Protein AF-A0A1H3CXU6-F1 (afdb_monomer_lite)

Foldseek 3Di:
DVVVVVVVVVVVVVVVVVVVPPPPVPPPPPCPVVDDPVVVLVVLLVVLLVVLLVVLLVQLQVQQVVDFDQDQDDPPPPDGDRDRHGRNVSSVVSSVVSSVVSNVVSVVVSVVVVVVVVVVVVVVVVVVVVVVVD

pLDDT: mean 71.19, std 15.77, range [46.69, 92.0]

Structure (mmCIF, N/CA/C/O backbone):
data_AF-A0A1H3CXU6-F1
#
_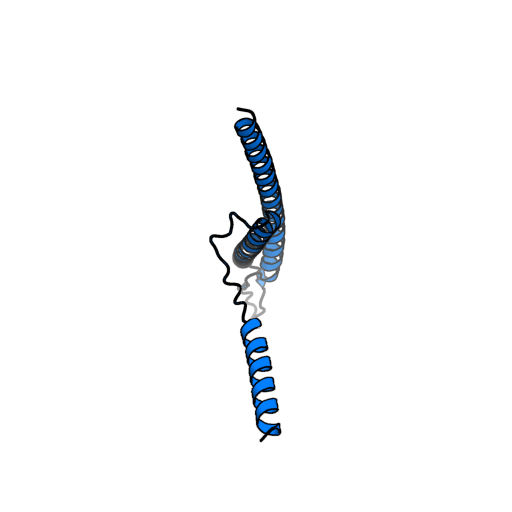entry.id   AF-A0A1H3CXU6-F1
#
loop_
_atom_site.group_PDB
_atom_site.id
_atom_site.type_symbol
_atom_site.label_atom_id
_atom_site.label_alt_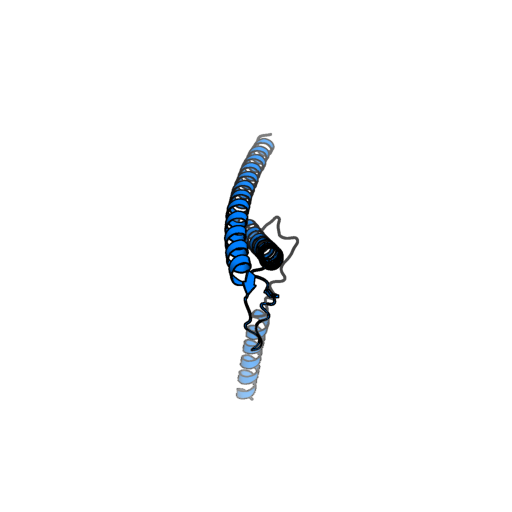id
_atom_site.label_comp_id
_atom_site.label_asym_id
_atom_site.label_entity_id
_atom_site.label_seq_id
_atom_site.pdbx_PDB_ins_code
_atom_site.Cartn_x
_atom_site.Cartn_y
_atom_site.Cartn_z
_atom_site.occupancy
_atom_site.B_iso_or_equiv
_atom_site.auth_seq_id
_atom_site.auth_comp_id
_atom_site.auth_asym_id
_atom_site.auth_atom_id
_atom_site.pdbx_PDB_model_num
ATOM 1 N N . MET A 1 1 ? 8.479 -55.984 35.415 1.00 54.66 1 MET A N 1
ATOM 2 C CA . MET A 1 1 ? 7.179 -55.303 35.193 1.00 54.66 1 MET A CA 1
ATOM 3 C C . MET A 1 1 ? 7.179 -53.791 35.468 1.00 54.66 1 MET A C 1
ATOM 5 O O . MET A 1 1 ? 6.643 -53.070 34.642 1.00 54.66 1 MET A O 1
ATOM 9 N N . ARG A 1 2 ? 7.809 -53.258 36.534 1.00 49.94 2 ARG A N 1
ATOM 10 C CA . ARG A 1 2 ? 7.803 -51.800 36.839 1.00 49.94 2 ARG A CA 1
ATOM 11 C C . ARG A 1 2 ? 8.429 -50.863 35.782 1.00 49.94 2 ARG A C 1
ATOM 13 O O . ARG A 1 2 ? 8.016 -49.716 35.692 1.00 49.94 2 ARG A O 1
ATOM 20 N N . ARG A 1 3 ? 9.393 -51.324 34.969 1.00 47.22 3 ARG A N 1
ATOM 21 C CA . ARG A 1 3 ? 10.062 -50.481 33.949 1.00 47.22 3 ARG A CA 1
ATOM 22 C C . ARG A 1 3 ? 9.212 -50.208 32.698 1.00 47.22 3 ARG A C 1
ATOM 24 O O . ARG A 1 3 ? 9.386 -49.170 32.075 1.00 47.22 3 ARG A O 1
ATOM 31 N N . LEU A 1 4 ? 8.268 -51.093 32.365 1.00 51.09 4 LEU A N 1
ATOM 32 C CA . LEU A 1 4 ? 7.368 -50.909 31.217 1.00 51.09 4 LEU A CA 1
ATOM 33 C C . LEU A 1 4 ? 6.290 -49.852 31.502 1.00 51.09 4 LEU A C 1
ATOM 35 O O . LEU A 1 4 ? 5.958 -49.061 30.628 1.00 51.09 4 LEU A O 1
ATOM 39 N N . ILE A 1 5 ? 5.816 -49.776 32.749 1.00 57.28 5 ILE A N 1
ATOM 40 C CA . ILE A 1 5 ? 4.776 -48.824 33.171 1.00 57.28 5 ILE A CA 1
ATOM 41 C C . ILE A 1 5 ? 5.291 -47.375 33.097 1.00 57.28 5 ILE A C 1
ATOM 43 O O . ILE A 1 5 ? 4.584 -46.496 32.617 1.00 57.28 5 ILE A O 1
ATOM 47 N N . LEU A 1 6 ? 6.550 -47.133 33.483 1.00 56.22 6 LEU A N 1
ATOM 48 C CA . LEU A 1 6 ? 7.191 -45.811 33.393 1.00 56.22 6 LEU A CA 1
ATOM 49 C C . LEU A 1 6 ? 7.395 -45.338 31.945 1.00 56.22 6 LEU A C 1
ATOM 51 O O . LEU A 1 6 ? 7.233 -44.154 31.659 1.00 56.22 6 LEU A O 1
ATOM 55 N N . SER A 1 7 ? 7.709 -46.256 31.026 1.00 56.62 7 SER A N 1
ATOM 56 C CA . SER A 1 7 ? 7.898 -45.928 29.607 1.00 56.62 7 SER A CA 1
ATOM 57 C C . SER A 1 7 ? 6.577 -45.551 28.925 1.00 56.62 7 SER A C 1
ATOM 59 O O . SER A 1 7 ? 6.528 -44.554 28.206 1.00 56.62 7 SER A O 1
ATOM 61 N N . VAL A 1 8 ? 5.488 -46.269 29.225 1.00 60.38 8 VAL A N 1
ATOM 62 C CA . VAL A 1 8 ? 4.143 -45.957 28.708 1.00 60.38 8 VAL A CA 1
ATOM 63 C C . VAL A 1 8 ? 3.618 -44.630 29.266 1.00 60.38 8 VAL A C 1
ATOM 65 O O . VAL A 1 8 ? 3.023 -43.843 28.531 1.00 60.38 8 VAL A O 1
ATOM 68 N N . HIS A 1 9 ? 3.884 -44.333 30.541 1.00 60.22 9 HIS A N 1
ATOM 69 C CA . HIS A 1 9 ? 3.440 -43.082 31.158 1.00 60.22 9 HIS A CA 1
ATOM 70 C C . HIS A 1 9 ? 4.128 -41.853 30.544 1.00 60.22 9 HIS A C 1
ATOM 72 O O . HIS A 1 9 ? 3.479 -40.836 30.308 1.00 60.22 9 HIS A O 1
ATOM 78 N N . ASN A 1 10 ? 5.421 -41.960 30.221 1.00 59.56 10 ASN A N 1
ATOM 79 C CA . ASN A 1 10 ? 6.176 -40.880 29.583 1.00 59.56 10 ASN A CA 1
ATOM 80 C C . ASN A 1 10 ? 5.735 -40.658 28.123 1.00 59.56 10 ASN A C 1
ATOM 82 O O . ASN A 1 10 ? 5.618 -39.522 27.670 1.00 59.56 10 ASN A O 1
ATOM 86 N N . LEU A 1 11 ? 5.381 -41.738 27.413 1.00 62.97 11 LEU A N 1
ATOM 87 C CA . LEU A 1 11 ? 4.818 -41.656 26.063 1.00 62.97 11 LEU A CA 1
ATOM 88 C C . LEU A 1 11 ? 3.448 -40.957 26.052 1.00 62.97 11 LEU A C 1
ATOM 90 O O . LEU A 1 11 ? 3.178 -40.151 25.166 1.00 62.97 11 LEU A O 1
ATOM 94 N N . ASN A 1 12 ? 2.600 -41.218 27.054 1.00 63.44 12 ASN A N 1
ATOM 95 C CA . ASN A 1 12 ? 1.295 -40.562 27.186 1.00 63.44 12 ASN A CA 1
ATOM 96 C C . ASN A 1 12 ? 1.416 -39.070 27.524 1.00 63.44 12 ASN A C 1
ATOM 98 O O . ASN A 1 12 ? 0.660 -38.264 26.984 1.00 63.44 12 ASN A O 1
ATOM 102 N N . ILE A 1 13 ? 2.387 -38.693 28.360 1.00 64.94 13 ILE A N 1
ATOM 103 C CA . ILE A 1 13 ? 2.662 -37.285 28.682 1.00 64.94 13 ILE A CA 1
ATOM 104 C C . ILE A 1 13 ? 3.169 -36.546 27.438 1.00 64.94 13 ILE A C 1
ATOM 106 O O . ILE A 1 13 ? 2.685 -35.457 27.135 1.00 64.94 13 ILE A O 1
ATOM 110 N N . LEU A 1 14 ? 4.067 -37.162 26.661 1.00 62.31 14 LEU A N 1
ATOM 111 C CA . LEU A 1 14 ? 4.541 -36.591 25.397 1.00 62.31 14 LEU A CA 1
ATOM 112 C C . LEU A 1 14 ? 3.396 -36.446 24.379 1.00 62.31 14 LEU A C 1
ATOM 114 O O . LEU A 1 14 ? 3.301 -35.436 23.684 1.00 62.31 14 LEU A O 1
ATOM 118 N N . ARG A 1 15 ? 2.482 -37.425 24.330 1.00 61.12 15 ARG A N 1
ATOM 119 C CA . ARG A 1 15 ? 1.298 -37.400 23.459 1.00 61.12 15 ARG A CA 1
ATOM 120 C C . ARG A 1 15 ? 0.298 -36.311 23.869 1.00 61.12 15 ARG A C 1
ATOM 122 O O . ARG A 1 15 ? -0.257 -35.659 22.990 1.00 61.12 15 ARG A O 1
ATOM 129 N N . MET A 1 16 ? 0.122 -36.060 25.170 1.00 59.19 16 MET A N 1
ATOM 130 C CA . MET A 1 16 ? -0.648 -34.914 25.680 1.00 59.19 16 MET A CA 1
ATOM 131 C C . MET A 1 16 ? 0.013 -33.574 25.332 1.00 59.19 16 MET A C 1
ATOM 133 O O . MET A 1 16 ? -0.679 -32.644 24.923 1.00 59.19 16 MET A O 1
ATOM 137 N N . TYR A 1 17 ? 1.342 -33.481 25.423 1.00 58.72 17 TYR A N 1
ATOM 138 C CA . TYR A 1 17 ? 2.069 -32.254 25.081 1.00 58.72 17 TYR A CA 1
ATOM 139 C C . TYR A 1 17 ? 1.987 -31.920 23.582 1.00 58.72 17 TYR A C 1
ATOM 141 O O . TYR A 1 17 ? 1.854 -30.755 23.211 1.00 58.72 17 TYR A O 1
ATOM 149 N N . ILE A 1 18 ? 2.017 -32.938 22.714 1.00 59.94 18 ILE A N 1
ATOM 150 C CA . ILE A 1 18 ? 1.894 -32.763 21.259 1.00 59.94 18 ILE A CA 1
ATOM 151 C C . ILE A 1 18 ? 0.449 -32.420 20.854 1.00 59.94 18 ILE A C 1
ATOM 153 O O . ILE A 1 18 ? 0.259 -31.606 19.954 1.00 59.94 18 ILE A O 1
ATOM 157 N N . LEU A 1 19 ? -0.566 -32.967 21.536 1.00 55.47 19 LEU A N 1
ATOM 158 C CA . LEU A 1 19 ? -1.977 -32.647 21.264 1.00 55.47 19 LEU A CA 1
ATOM 159 C C . LEU A 1 19 ? -2.400 -31.254 21.755 1.00 55.47 19 LEU A C 1
ATOM 161 O O . LEU A 1 19 ? -3.294 -30.664 21.160 1.00 55.47 19 LEU A O 1
ATOM 165 N N . SER A 1 20 ? -1.747 -30.714 22.787 1.00 51.81 20 SER A N 1
ATOM 166 C CA . SER A 1 20 ? -1.996 -29.346 23.268 1.00 51.81 20 SER A CA 1
ATOM 167 C C . SER A 1 20 ? -1.459 -28.275 22.302 1.00 51.81 20 SER A C 1
ATOM 169 O O . SER A 1 20 ? -2.040 -27.209 22.155 1.00 51.81 20 SER A O 1
ATOM 171 N N . LYS A 1 21 ? -0.389 -28.567 21.550 1.00 47.28 21 LYS A N 1
ATOM 172 C CA . LYS A 1 21 ? 0.249 -27.607 20.627 1.00 47.28 21 LYS A CA 1
ATOM 173 C C . LYS A 1 21 ? -0.377 -27.571 19.223 1.00 47.28 21 LYS A C 1
ATOM 175 O O . LYS A 1 21 ? 0.263 -27.117 18.277 1.00 47.28 21 LYS A O 1
ATOM 180 N N . ASN A 1 22 ? -1.604 -28.064 19.071 1.00 46.91 22 ASN A N 1
ATOM 181 C CA . ASN A 1 22 ? -2.374 -27.962 17.832 1.00 46.91 22 ASN A CA 1
ATOM 182 C C . ASN A 1 22 ? -3.556 -27.002 18.005 1.00 46.91 22 ASN A C 1
ATOM 184 O O . ASN A 1 22 ? -4.670 -27.288 17.567 1.00 46.91 22 ASN A O 1
ATOM 188 N N . ASP A 1 23 ? -3.298 -25.848 18.623 1.00 48.16 23 ASP A N 1
ATOM 189 C CA . ASP A 1 23 ? -4.129 -24.660 18.461 1.00 48.16 23 ASP A CA 1
ATOM 190 C C . ASP A 1 23 ? -4.011 -24.197 17.007 1.00 48.16 23 ASP A C 1
ATOM 192 O O . ASP A 1 23 ? -3.305 -23.246 16.658 1.00 48.16 23 ASP A O 1
ATOM 196 N N . ASN A 1 24 ? -4.728 -24.899 16.128 1.00 51.66 24 ASN A N 1
ATOM 197 C CA . ASN A 1 24 ? -5.247 -24.295 14.922 1.00 51.66 24 ASN A CA 1
ATOM 198 C C . ASN A 1 24 ? -6.116 -23.141 15.397 1.00 51.66 24 ASN A C 1
ATOM 200 O O . ASN A 1 24 ? -7.292 -23.311 15.715 1.00 51.66 24 ASN A O 1
ATOM 204 N N . LYS A 1 25 ? -5.491 -21.967 15.470 1.00 49.06 25 LYS A N 1
ATOM 205 C CA . LYS A 1 25 ? -6.129 -20.664 15.546 1.00 49.06 25 LYS A CA 1
ATOM 206 C C . LYS A 1 25 ? -6.959 -20.522 14.272 1.00 49.06 25 LYS A C 1
ATOM 208 O O . LYS A 1 25 ? -6.552 -19.862 13.321 1.00 49.06 25 LYS A O 1
ATOM 213 N N . MET A 1 26 ? -8.084 -21.236 14.219 1.00 49.84 26 MET A N 1
ATOM 214 C CA . MET A 1 26 ? -9.094 -21.056 13.199 1.00 49.84 26 MET A CA 1
ATOM 215 C C . MET A 1 26 ? -9.520 -19.607 13.331 1.00 49.84 26 MET A C 1
ATOM 217 O O . MET A 1 26 ? -10.062 -19.183 14.351 1.00 49.84 26 MET A O 1
ATOM 221 N N . ILE A 1 27 ? -9.136 -18.832 12.323 1.00 56.41 27 ILE A N 1
ATOM 222 C CA . ILE A 1 27 ? -9.476 -17.430 12.180 1.00 56.41 27 ILE A CA 1
ATOM 223 C C . ILE A 1 27 ? -11.001 -17.401 12.126 1.00 56.41 27 ILE A C 1
ATOM 225 O O . ILE A 1 27 ? -11.598 -17.706 11.098 1.00 56.41 27 ILE A O 1
ATOM 229 N N . ASN A 1 28 ? -11.644 -17.120 13.256 1.00 49.69 28 ASN A N 1
ATOM 230 C CA . ASN A 1 28 ? -13.083 -16.929 13.302 1.00 49.69 28 ASN A CA 1
ATOM 231 C C . ASN A 1 28 ? -13.382 -15.590 12.623 1.00 49.69 28 ASN A C 1
ATOM 233 O O . ASN A 1 28 ? -13.382 -14.542 13.263 1.00 49.69 28 ASN A O 1
ATOM 237 N N . TRP A 1 29 ? -13.642 -15.637 11.314 1.00 48.03 29 TRP A N 1
ATOM 238 C CA . TRP A 1 29 ? -14.029 -14.500 10.464 1.00 48.03 29 TRP A CA 1
ATOM 239 C C . TRP A 1 29 ? -15.309 -13.782 10.927 1.00 48.03 29 TRP A C 1
ATOM 241 O O . TRP A 1 29 ? -15.640 -12.730 10.401 1.00 48.03 29 TRP A O 1
ATOM 251 N N . PHE A 1 30 ? -16.026 -14.325 11.913 1.00 52.69 30 PHE A N 1
ATOM 252 C CA . PHE A 1 30 ? -17.214 -13.711 12.512 1.00 52.69 30 PHE A CA 1
ATOM 253 C C . PHE A 1 30 ? -16.987 -13.167 13.931 1.00 52.69 30 PHE A C 1
ATOM 255 O O . PHE A 1 30 ? -17.869 -12.508 14.472 1.00 52.69 30 PHE A O 1
ATOM 262 N N . ALA A 1 31 ? -15.793 -13.343 14.511 1.00 50.97 31 ALA A N 1
ATOM 263 C CA . ALA A 1 31 ? -15.421 -12.758 15.805 1.00 50.97 31 ALA A CA 1
ATOM 264 C C . ALA A 1 31 ? -14.905 -11.304 15.689 1.00 50.97 31 ALA A C 1
ATOM 266 O O . ALA A 1 31 ? -14.302 -10.776 16.622 1.00 50.97 31 ALA A O 1
ATOM 267 N N . LEU A 1 32 ? -15.148 -10.633 14.554 1.00 51.16 32 LEU A N 1
ATOM 268 C CA . LEU A 1 32 ? -14.781 -9.226 14.333 1.00 51.16 32 LEU A CA 1
ATOM 269 C C . LEU A 1 32 ? -15.453 -8.268 15.334 1.00 51.16 32 LEU A C 1
ATOM 271 O O . LEU A 1 32 ? -14.936 -7.180 15.568 1.00 51.16 32 LEU A O 1
ATOM 275 N N . GLY A 1 33 ? -16.579 -8.668 15.933 1.00 50.88 33 GLY A N 1
ATOM 276 C CA . GLY A 1 33 ? -17.270 -7.880 16.958 1.00 50.88 33 GLY A CA 1
ATOM 277 C C . GLY A 1 33 ? -16.590 -7.881 18.334 1.00 50.88 33 GLY A C 1
ATOM 278 O O . GLY A 1 33 ? -16.841 -6.977 19.123 1.00 50.88 33 GLY A O 1
ATOM 279 N N . GLU A 1 34 ? -15.724 -8.859 18.619 1.00 54.12 34 GLU A N 1
ATOM 280 C CA . GLU A 1 34 ? -15.061 -9.032 19.925 1.00 54.12 34 GLU A CA 1
ATOM 281 C C . GLU A 1 34 ? -13.562 -8.691 19.891 1.00 54.12 34 GLU A C 1
ATOM 283 O O . GLU A 1 34 ? -12.914 -8.586 20.932 1.00 54.12 34 GLU A O 1
ATOM 288 N N . SER A 1 35 ? -12.990 -8.514 18.695 1.00 54.72 35 SER A N 1
ATOM 289 C CA . SER A 1 35 ? -11.572 -8.196 18.534 1.00 54.72 35 SER A CA 1
ATOM 290 C C . SER A 1 35 ? -11.272 -6.725 18.827 1.00 54.72 35 SER A C 1
ATOM 292 O O . SER A 1 35 ? -12.004 -5.835 18.397 1.00 54.72 35 SER A O 1
ATOM 294 N N . ASP A 1 36 ? -10.153 -6.475 19.512 1.00 65.12 36 ASP A N 1
ATOM 295 C CA . ASP A 1 36 ? -9.632 -5.135 19.795 1.00 65.12 36 ASP A CA 1
ATOM 296 C C . ASP A 1 36 ? -9.576 -4.282 18.513 1.00 65.12 36 ASP A C 1
ATOM 298 O O . ASP A 1 36 ? -9.084 -4.734 17.472 1.00 65.12 36 ASP A O 1
ATOM 302 N N . SER A 1 37 ? -10.073 -3.042 18.580 1.00 64.88 37 SER A N 1
ATOM 303 C CA . SER A 1 37 ? -10.156 -2.124 17.435 1.00 64.88 37 SER A CA 1
ATOM 304 C C . SER A 1 37 ? -8.800 -1.920 16.751 1.00 64.88 37 SER A C 1
ATOM 306 O O . SER A 1 37 ? -8.746 -1.735 15.532 1.00 64.88 37 SER A O 1
ATOM 308 N N . LYS A 1 38 ? -7.687 -2.052 17.487 1.00 66.44 38 LYS A N 1
ATOM 309 C CA . LYS A 1 38 ? -6.338 -2.007 16.909 1.00 66.44 38 LYS A CA 1
ATOM 310 C C . LYS A 1 38 ? -6.030 -3.202 16.013 1.00 66.44 38 LYS A C 1
ATOM 312 O O . LYS A 1 38 ? -5.370 -3.029 14.988 1.00 66.44 38 LYS A O 1
ATOM 317 N N . GLN A 1 39 ? -6.490 -4.406 16.360 1.00 74.88 39 GLN A N 1
ATOM 318 C CA . GLN A 1 39 ? -6.278 -5.581 15.509 1.00 74.88 39 GLN A CA 1
ATOM 319 C C . GLN A 1 39 ? -7.064 -5.444 14.210 1.00 74.88 39 GLN A C 1
ATOM 321 O O . GLN A 1 39 ? -6.489 -5.640 13.142 1.00 74.88 39 GLN A O 1
ATOM 326 N N . LEU A 1 40 ? -8.330 -5.028 14.282 1.00 76.94 40 LEU A N 1
ATOM 327 C CA . LEU A 1 40 ? -9.176 -4.842 13.102 1.00 76.94 40 LEU A CA 1
ATOM 328 C C . LEU A 1 40 ? -8.544 -3.867 12.097 1.00 76.94 40 LEU A C 1
ATOM 330 O O . LEU A 1 40 ? -8.412 -4.169 10.911 1.00 76.94 40 LEU A O 1
ATOM 334 N N . VAL A 1 41 ? -8.076 -2.721 12.592 1.00 79.25 41 VAL A N 1
ATOM 335 C CA . VAL A 1 41 ? -7.433 -1.697 11.762 1.00 79.25 41 VAL A CA 1
ATOM 336 C C . VAL A 1 41 ? -6.098 -2.184 11.203 1.00 79.25 41 VAL A C 1
ATOM 338 O O . VAL A 1 41 ? -5.765 -1.853 10.069 1.00 79.25 41 VAL A O 1
ATOM 341 N N . THR A 1 42 ? -5.372 -3.039 11.929 1.00 79.81 42 THR A N 1
ATOM 342 C CA . THR A 1 42 ? -4.147 -3.674 11.417 1.00 79.81 42 THR A CA 1
ATOM 343 C C . THR A 1 42 ? -4.443 -4.566 10.208 1.00 79.81 42 THR A C 1
ATOM 345 O O . THR A 1 42 ? -3.743 -4.483 9.200 1.00 79.81 42 THR A O 1
ATOM 348 N N . TRP A 1 43 ? -5.503 -5.379 10.254 1.00 82.69 43 TRP A N 1
ATOM 349 C CA . TRP A 1 43 ? -5.910 -6.207 9.111 1.00 82.69 43 TRP A CA 1
ATOM 350 C C . TRP A 1 43 ? -6.335 -5.364 7.908 1.00 82.69 43 TRP A C 1
ATOM 352 O O . TRP A 1 43 ? -5.902 -5.631 6.786 1.00 82.69 43 TRP A O 1
ATOM 362 N N . VAL A 1 44 ? -7.126 -4.314 8.141 1.00 85.62 44 VAL A N 1
ATOM 363 C CA . VAL A 1 44 ? -7.541 -3.369 7.091 1.00 85.62 44 VAL A CA 1
ATOM 364 C C . VAL A 1 44 ? -6.330 -2.660 6.483 1.00 85.62 44 VAL A C 1
ATOM 366 O O . VAL A 1 44 ? -6.256 -2.495 5.267 1.00 85.62 44 VAL A O 1
ATOM 369 N N . PHE A 1 45 ? -5.343 -2.294 7.302 1.00 84.44 45 PHE A N 1
ATOM 370 C CA . PHE A 1 45 ? -4.097 -1.701 6.832 1.00 84.44 45 PHE A CA 1
ATOM 371 C C . PHE A 1 45 ? -3.336 -2.647 5.893 1.00 84.44 45 PHE A C 1
ATOM 373 O O . PHE A 1 45 ? -2.949 -2.236 4.800 1.00 84.44 45 PHE A O 1
ATOM 380 N N . TYR A 1 46 ? -3.185 -3.922 6.263 1.00 84.94 46 TYR A N 1
ATOM 381 C CA . TYR A 1 46 ? -2.540 -4.916 5.399 1.00 84.94 46 TYR A CA 1
ATOM 382 C C . TYR A 1 46 ? -3.316 -5.180 4.104 1.00 84.94 46 TYR A C 1
ATOM 384 O O . TYR A 1 46 ? -2.702 -5.283 3.040 1.00 84.94 46 TYR A O 1
ATOM 392 N N . ALA A 1 47 ? -4.648 -5.250 4.167 1.00 88.38 47 ALA A N 1
ATOM 393 C CA . ALA A 1 47 ? -5.485 -5.402 2.978 1.00 88.38 47 ALA A CA 1
ATOM 394 C C . ALA A 1 47 ? -5.299 -4.219 2.014 1.00 88.38 47 ALA A C 1
ATOM 396 O O . ALA A 1 47 ? -5.093 -4.408 0.816 1.00 88.38 47 ALA A O 1
ATOM 397 N N . GLY A 1 48 ? -5.287 -3.000 2.548 1.00 85.44 48 GLY A N 1
ATOM 398 C CA . GLY A 1 48 ? -5.016 -1.793 1.779 1.00 85.44 48 GLY A CA 1
ATOM 399 C C . GLY A 1 48 ? -3.637 -1.737 1.157 1.00 85.44 48 GLY A C 1
ATOM 400 O O . GLY A 1 48 ? -3.504 -1.351 -0.000 1.00 85.44 48 GLY A O 1
ATOM 401 N N . LEU A 1 49 ? -2.616 -2.165 1.897 1.00 87.56 49 LEU A N 1
ATOM 402 C CA . LEU A 1 49 ? -1.248 -2.231 1.394 1.00 87.56 49 LEU A CA 1
ATOM 403 C C . LEU A 1 49 ? -1.144 -3.185 0.199 1.00 87.56 49 LEU A C 1
ATOM 405 O O . LEU A 1 49 ? -0.530 -2.836 -0.807 1.00 87.56 49 LEU A O 1
ATOM 409 N N . ALA A 1 50 ? -1.794 -4.350 0.271 1.00 89.12 50 ALA A N 1
ATOM 410 C CA . ALA A 1 50 ? -1.848 -5.292 -0.845 1.00 89.12 50 ALA A CA 1
ATOM 411 C C . ALA A 1 50 ? -2.550 -4.688 -2.076 1.00 89.12 50 ALA A C 1
ATOM 413 O O . ALA A 1 50 ? -2.041 -4.795 -3.194 1.00 89.12 50 ALA A O 1
ATOM 414 N N . ILE A 1 51 ? -3.679 -4.000 -1.871 1.00 89.50 51 ILE A N 1
ATOM 415 C CA . ILE A 1 51 ? -4.423 -3.323 -2.944 1.00 89.50 51 ILE A CA 1
ATOM 416 C C . ILE A 1 51 ? -3.575 -2.207 -3.574 1.00 89.50 51 ILE A C 1
ATOM 418 O O . ILE A 1 51 ? -3.452 -2.137 -4.797 1.00 89.50 51 ILE A O 1
ATOM 422 N N . ALA A 1 52 ? -2.943 -1.361 -2.759 1.00 88.25 52 ALA A N 1
ATOM 423 C CA . ALA A 1 52 ? -2.102 -0.261 -3.226 1.00 88.25 52 ALA A CA 1
ATOM 424 C C . ALA A 1 52 ? -0.910 -0.763 -4.053 1.00 88.25 52 ALA A C 1
ATOM 426 O O . ALA A 1 52 ? -0.578 -0.180 -5.087 1.00 88.25 52 ALA A O 1
ATOM 427 N N . LEU A 1 53 ? -0.296 -1.872 -3.634 1.00 89.19 53 LEU A N 1
ATOM 428 C CA . LEU A 1 53 ? 0.829 -2.484 -4.336 1.00 89.19 53 LEU A CA 1
ATOM 429 C C . LEU A 1 53 ? 0.400 -3.049 -5.700 1.00 89.19 53 LEU A C 1
ATOM 431 O O . LEU A 1 53 ? 1.096 -2.851 -6.696 1.00 89.19 53 LEU A O 1
ATOM 435 N N . TYR A 1 54 ? -0.783 -3.667 -5.775 1.00 89.06 54 TYR A N 1
ATOM 436 C CA . TYR A 1 54 ? -1.352 -4.160 -7.031 1.00 89.06 54 TYR A CA 1
ATOM 437 C C . TYR A 1 54 ? -1.637 -3.031 -8.034 1.00 89.06 54 TYR A C 1
ATOM 439 O O . TYR A 1 54 ? -1.202 -3.097 -9.187 1.00 89.06 54 TYR A O 1
ATOM 447 N N . TYR A 1 55 ? -2.312 -1.963 -7.599 1.00 86.25 55 TYR A N 1
ATOM 448 C CA . TYR A 1 55 ? -2.621 -0.829 -8.476 1.00 86.25 55 TYR A CA 1
ATOM 449 C C . TYR A 1 55 ? -1.372 -0.052 -8.902 1.00 86.25 55 TYR A C 1
ATOM 451 O O . TYR A 1 55 ? -1.272 0.346 -10.062 1.00 86.25 55 TYR A O 1
ATOM 459 N N . SER A 1 56 ? -0.397 0.113 -8.006 1.00 87.50 56 SER A N 1
ATOM 460 C CA . SER A 1 56 ? 0.898 0.716 -8.339 1.00 87.50 56 SER A CA 1
ATOM 461 C C . SER A 1 56 ? 1.642 -0.071 -9.418 1.00 87.50 56 SER A C 1
ATOM 463 O O . SER A 1 56 ? 2.166 0.532 -10.356 1.00 87.50 56 SER A O 1
ATOM 465 N N . TYR A 1 57 ? 1.639 -1.405 -9.342 1.00 86.81 57 TYR A N 1
ATOM 466 C CA . TYR A 1 57 ? 2.274 -2.243 -10.357 1.00 86.81 57 TYR A CA 1
ATOM 467 C C . TYR A 1 57 ? 1.625 -2.073 -11.738 1.00 86.81 57 TYR A C 1
ATOM 469 O O . TYR A 1 57 ? 2.325 -1.879 -12.736 1.00 86.81 57 TYR A O 1
ATOM 477 N N . ILE A 1 58 ? 0.288 -2.088 -11.804 1.00 87.00 58 ILE A N 1
ATOM 478 C CA . ILE A 1 58 ? -0.448 -1.865 -13.059 1.00 87.00 58 ILE A CA 1
ATOM 479 C C . ILE A 1 58 ? -0.157 -0.471 -13.613 1.00 87.00 58 ILE A C 1
ATOM 481 O O . ILE A 1 58 ? 0.110 -0.328 -14.807 1.00 87.00 58 ILE A O 1
ATOM 485 N N . PHE A 1 59 ? -0.171 0.544 -12.751 1.00 86.38 59 PHE A N 1
ATOM 486 C CA . PHE A 1 59 ? 0.093 1.922 -13.142 1.00 86.38 59 PHE A CA 1
ATOM 487 C C . PHE A 1 59 ? 1.520 2.099 -13.678 1.00 86.38 59 PHE A C 1
ATOM 489 O O . PHE A 1 59 ? 1.710 2.656 -14.757 1.00 86.38 59 PHE A O 1
ATOM 496 N N . GLY A 1 60 ? 2.525 1.552 -12.989 1.00 81.62 60 GLY A N 1
ATOM 497 C CA . GLY A 1 60 ? 3.914 1.590 -13.448 1.00 81.62 60 GLY A CA 1
ATOM 498 C C . GLY A 1 60 ? 4.107 0.893 -14.797 1.00 81.62 60 GLY A C 1
ATOM 499 O O . GLY A 1 60 ? 4.791 1.418 -15.679 1.00 81.62 60 GLY A O 1
ATOM 500 N N . LYS A 1 61 ? 3.429 -0.243 -15.012 1.00 83.81 61 LYS A N 1
ATOM 501 C CA . LYS A 1 61 ? 3.427 -0.929 -16.311 1.00 83.81 61 LYS A CA 1
ATOM 502 C C . LYS A 1 61 ? 2.770 -0.074 -17.398 1.00 83.81 61 LYS A C 1
ATOM 504 O O . LYS A 1 61 ? 3.328 0.041 -18.486 1.00 83.81 61 LYS A O 1
ATOM 509 N N . ALA A 1 62 ? 1.636 0.563 -17.111 1.00 83.62 62 ALA A N 1
ATOM 510 C CA . ALA A 1 62 ? 0.969 1.453 -18.060 1.00 83.62 62 ALA A CA 1
ATOM 511 C C . ALA A 1 62 ? 1.884 2.613 -18.482 1.00 83.62 62 ALA A C 1
ATOM 513 O O . ALA A 1 62 ? 2.038 2.864 -19.675 1.00 83.62 62 ALA A O 1
ATOM 514 N N . ILE A 1 63 ? 2.572 3.249 -17.529 1.00 81.88 63 ILE A N 1
ATOM 515 C CA . ILE A 1 63 ? 3.530 4.328 -17.813 1.00 81.88 63 ILE A CA 1
ATOM 516 C C . ILE A 1 63 ? 4.710 3.836 -18.662 1.00 81.88 63 ILE A C 1
ATOM 518 O O . ILE A 1 63 ? 5.105 4.530 -19.596 1.00 81.88 63 ILE A O 1
ATOM 522 N N . SER A 1 64 ? 5.236 2.631 -18.404 1.00 78.88 64 SER A N 1
ATOM 523 C CA . SER A 1 64 ? 6.347 2.081 -19.204 1.00 78.88 64 SER A CA 1
ATOM 524 C C . SER A 1 64 ? 5.999 1.852 -20.678 1.00 78.88 64 SER A C 1
ATOM 526 O O . SER A 1 64 ? 6.884 1.912 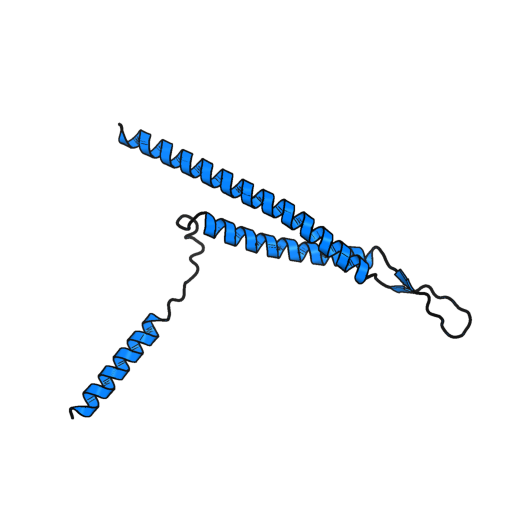-21.528 1.00 78.88 64 SER A O 1
ATOM 528 N N . VAL A 1 65 ? 4.721 1.592 -20.974 1.00 76.50 65 VAL A N 1
ATOM 529 C CA . VAL A 1 65 ? 4.219 1.352 -22.335 1.00 76.50 65 VAL A CA 1
ATOM 530 C C . VAL A 1 65 ? 3.797 2.658 -23.008 1.00 76.50 65 VAL A C 1
ATOM 532 O O . VAL A 1 65 ? 4.020 2.822 -24.201 1.00 76.50 65 VAL A O 1
ATOM 535 N N . LEU A 1 66 ? 3.208 3.594 -22.257 1.00 74.94 66 LEU A N 1
ATOM 536 C CA . LEU A 1 66 ? 2.709 4.869 -22.786 1.00 74.94 66 LEU A CA 1
ATOM 537 C C . LEU A 1 66 ? 3.822 5.869 -23.118 1.00 74.94 66 LEU A C 1
ATOM 539 O O . LEU A 1 66 ? 3.622 6.727 -23.973 1.00 74.94 66 LEU A O 1
ATOM 543 N N . LEU A 1 67 ? 4.972 5.784 -22.443 1.00 67.69 67 LEU A N 1
ATOM 544 C CA . LEU A 1 67 ? 6.143 6.612 -22.730 1.00 67.69 67 LEU A CA 1
ATOM 545 C C . LEU A 1 67 ? 7.290 5.719 -23.225 1.00 67.69 67 LEU A C 1
ATOM 547 O O . LEU A 1 67 ? 8.177 5.395 -22.434 1.00 67.69 67 LEU A O 1
ATOM 551 N N . PRO A 1 68 ? 7.300 5.287 -24.496 1.00 63.34 68 PRO A N 1
ATOM 552 C CA . PRO A 1 68 ? 8.417 4.534 -25.054 1.00 63.34 68 PRO A CA 1
ATOM 553 C C . PRO A 1 68 ? 9.666 5.416 -25.211 1.00 63.34 68 PRO A C 1
ATOM 555 O O . PRO A 1 68 ? 9.590 6.613 -25.482 1.00 63.34 68 PRO A O 1
ATOM 558 N N . THR A 1 69 ? 10.843 4.823 -25.027 1.00 58.78 69 THR A N 1
ATOM 559 C CA . THR A 1 69 ? 12.136 5.435 -25.362 1.00 58.78 69 THR A CA 1
ATOM 560 C C . THR A 1 69 ? 12.458 5.072 -26.790 1.00 58.78 69 THR A C 1
ATOM 562 O O . THR A 1 69 ? 12.475 3.894 -27.145 1.00 58.78 69 THR A O 1
ATOM 565 N N . THR A 1 70 ? 12.798 6.069 -27.592 1.00 56.31 70 THR A N 1
ATOM 566 C CA . THR A 1 70 ? 13.445 5.841 -28.877 1.00 56.31 70 THR A CA 1
ATOM 567 C C . THR A 1 70 ? 14.888 5.426 -28.621 1.00 56.31 70 THR A C 1
ATOM 569 O O . THR A 1 70 ? 15.715 6.254 -28.230 1.00 56.31 70 THR A O 1
ATOM 572 N N . ILE A 1 71 ? 15.191 4.146 -28.817 1.00 56.09 71 ILE A N 1
ATOM 573 C CA . ILE A 1 71 ? 16.570 3.663 -28.894 1.00 56.09 71 ILE A CA 1
ATOM 574 C C . ILE A 1 71 ? 17.010 3.695 -30.355 1.00 56.09 71 ILE A C 1
ATOM 576 O O . ILE A 1 71 ? 16.343 3.164 -31.243 1.00 56.09 71 ILE A O 1
ATOM 580 N N . THR A 1 72 ? 18.132 4.362 -30.606 1.00 51.28 72 THR A N 1
ATOM 581 C CA . THR A 1 72 ? 18.739 4.430 -31.934 1.00 51.28 72 THR A CA 1
ATOM 582 C C . THR A 1 72 ? 19.658 3.227 -32.098 1.00 51.28 72 THR A C 1
ATOM 584 O O . THR A 1 72 ? 20.804 3.252 -31.648 1.00 51.28 72 THR A O 1
ATOM 587 N N . GLU A 1 73 ? 19.168 2.155 -32.716 1.00 50.44 73 GLU A N 1
ATOM 588 C CA . GLU A 1 73 ? 20.019 1.020 -33.075 1.00 50.44 73 GLU 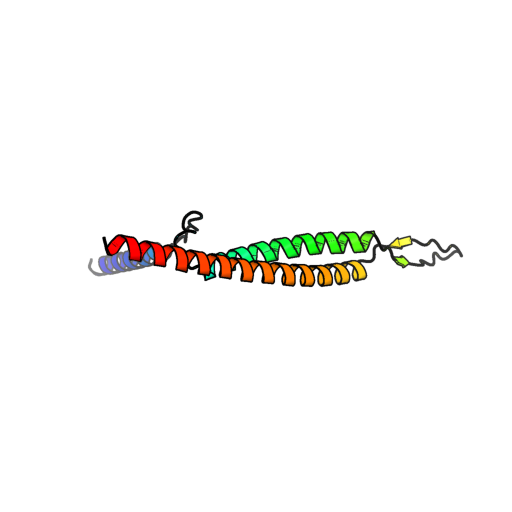A CA 1
ATOM 589 C C . GLU A 1 73 ? 20.733 1.300 -34.401 1.00 50.44 73 GLU A C 1
ATOM 591 O O . GLU A 1 73 ? 20.115 1.531 -35.440 1.00 50.44 73 GLU A O 1
ATOM 596 N N . SER A 1 74 ? 22.067 1.294 -34.364 1.00 46.69 74 SER A N 1
ATOM 597 C CA . SER A 1 74 ? 22.904 1.388 -35.559 1.00 46.69 74 SER A CA 1
ATOM 598 C C . SER A 1 74 ? 23.021 0.008 -36.203 1.00 46.69 74 SER A C 1
ATOM 600 O O . SER A 1 74 ? 24.005 -0.703 -35.990 1.00 46.69 74 SER A O 1
ATOM 602 N N . THR A 1 75 ? 22.052 -0.383 -37.027 1.00 50.62 75 THR A N 1
ATOM 603 C CA . THR A 1 75 ? 22.280 -1.479 -37.977 1.00 50.62 75 THR A CA 1
ATOM 604 C C . THR A 1 75 ? 23.334 -1.021 -38.985 1.00 50.62 75 THR A C 1
ATOM 606 O O . THR A 1 75 ? 23.195 0.062 -39.547 1.00 50.62 75 THR A O 1
ATOM 609 N N . GLY A 1 76 ? 24.400 -1.808 -39.187 1.00 49.84 76 GLY A N 1
ATOM 610 C CA . GLY A 1 76 ? 25.651 -1.461 -39.895 1.00 49.84 76 GLY A CA 1
ATOM 611 C C . GLY A 1 76 ? 25.567 -0.975 -41.355 1.00 49.84 76 GLY A C 1
ATOM 612 O O . GLY A 1 76 ? 26.591 -0.889 -42.021 1.00 49.84 76 GLY A O 1
ATOM 613 N N . PHE A 1 77 ? 24.383 -0.630 -41.849 1.00 51.50 77 PHE A N 1
ATOM 614 C CA . PHE A 1 77 ? 24.133 0.095 -43.087 1.00 51.50 77 PHE A CA 1
ATOM 615 C C . PHE A 1 77 ? 23.179 1.249 -42.780 1.00 51.50 77 PHE A C 1
ATOM 617 O O . PHE A 1 77 ? 21.982 1.006 -42.725 1.00 51.50 77 PHE A O 1
ATOM 624 N N . HIS A 1 78 ? 23.717 2.454 -42.543 1.00 52.62 78 HIS A N 1
ATOM 625 C CA . HIS A 1 78 ? 23.105 3.805 -42.596 1.00 52.62 78 HIS A CA 1
ATOM 626 C C . HIS A 1 78 ? 21.566 3.955 -42.540 1.00 52.62 78 HIS A C 1
ATOM 628 O O . HIS A 1 78 ? 20.997 4.825 -43.197 1.00 52.62 78 HIS A O 1
ATOM 634 N N . THR A 1 79 ? 20.881 3.153 -41.736 1.00 47.69 79 THR A N 1
A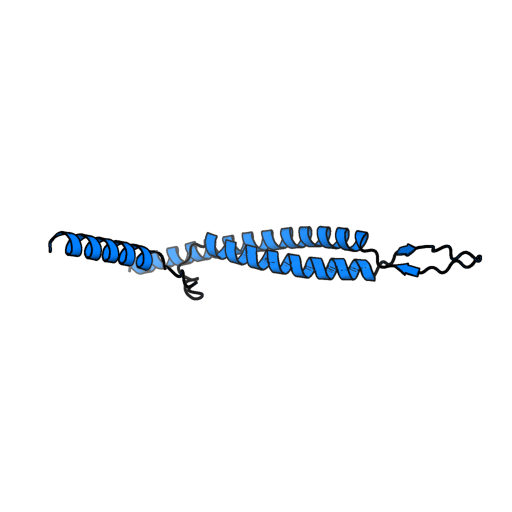TOM 635 C CA . THR A 1 79 ? 19.427 3.145 -41.613 1.00 47.69 79 THR A CA 1
ATOM 636 C C . THR A 1 79 ? 19.145 3.227 -40.128 1.00 47.69 79 THR A C 1
ATOM 638 O O . THR A 1 79 ? 19.345 2.269 -39.387 1.00 47.69 79 THR A O 1
ATOM 641 N N . TYR A 1 80 ? 18.764 4.418 -39.680 1.00 49.94 80 TYR A N 1
ATOM 642 C CA . TYR A 1 80 ? 18.332 4.655 -38.312 1.00 49.94 80 TYR A CA 1
ATOM 643 C C . TYR A 1 80 ? 16.872 4.220 -38.218 1.00 49.94 80 TYR A C 1
ATOM 645 O O . TYR A 1 80 ? 15.978 4.970 -38.606 1.00 49.94 80 TYR A O 1
ATOM 653 N N . SER A 1 81 ? 16.622 2.997 -37.757 1.00 49.03 81 SER A N 1
ATOM 654 C CA . SER A 1 81 ? 15.268 2.586 -37.389 1.00 49.03 81 SER A CA 1
ATOM 655 C C . SER A 1 81 ? 15.071 2.907 -35.912 1.00 49.03 81 SER A C 1
ATOM 657 O O . SER A 1 81 ? 15.718 2.312 -35.052 1.00 49.03 81 SER A O 1
ATOM 659 N N . SER A 1 82 ? 14.214 3.879 -35.605 1.00 50.75 82 SER A N 1
ATOM 660 C CA . SER A 1 82 ? 13.800 4.161 -34.232 1.00 50.75 82 SER A CA 1
ATOM 661 C C . SER A 1 82 ? 12.908 3.020 -33.755 1.00 50.75 82 SER A C 1
ATOM 663 O O . SER A 1 82 ? 11.738 2.945 -34.131 1.00 50.75 82 SER A O 1
ATOM 665 N N . VAL A 1 83 ? 13.462 2.110 -32.959 1.00 55.50 83 VAL A N 1
ATOM 666 C CA . VAL A 1 83 ? 12.665 1.089 -32.280 1.00 55.50 83 VAL A CA 1
ATOM 667 C C . VAL A 1 83 ? 12.136 1.719 -30.994 1.00 55.50 83 VAL A C 1
ATOM 669 O O . VAL A 1 83 ? 12.903 2.186 -30.149 1.00 55.50 83 VAL A O 1
ATOM 672 N N . GLU A 1 84 ? 10.814 1.786 -30.865 1.00 58.38 84 GLU A N 1
ATOM 673 C CA . GLU A 1 84 ? 10.149 2.218 -29.638 1.00 58.38 84 GLU A CA 1
ATOM 674 C C . GLU A 1 84 ? 10.284 1.107 -28.593 1.00 58.38 84 GLU A C 1
ATOM 676 O O . GLU A 1 84 ? 9.570 0.103 -28.631 1.00 58.38 84 GLU A O 1
ATOM 681 N N . ALA A 1 85 ? 11.232 1.256 -27.668 1.00 64.19 85 ALA A N 1
ATOM 682 C CA . ALA A 1 85 ? 11.390 0.325 -26.560 1.00 64.19 85 ALA A CA 1
ATOM 683 C C . ALA A 1 85 ? 10.658 0.850 -25.318 1.00 64.19 85 ALA A C 1
ATOM 685 O O . ALA A 1 85 ? 10.844 2.015 -24.952 1.00 64.19 85 ALA A O 1
ATOM 686 N N . PRO A 1 86 ? 9.856 0.017 -24.632 1.00 66.62 86 PRO A N 1
ATOM 687 C CA . PRO A 1 86 ? 9.172 0.429 -23.413 1.00 66.62 86 PRO A CA 1
ATOM 688 C C . PRO A 1 86 ? 10.174 0.858 -22.333 1.00 66.62 86 PRO A C 1
ATOM 690 O O . PRO A 1 86 ? 11.143 0.154 -22.032 1.00 66.62 86 PRO A O 1
ATOM 693 N N . ASN A 1 87 ? 9.916 2.012 -21.716 1.00 75.50 87 ASN A N 1
ATOM 694 C CA . ASN A 1 87 ? 10.746 2.558 -20.645 1.00 75.50 87 ASN A CA 1
ATOM 695 C C . ASN A 1 87 ? 10.424 1.898 -19.305 1.00 75.50 87 ASN A C 1
ATOM 697 O O . ASN A 1 87 ? 9.682 2.441 -18.478 1.00 75.50 87 ASN A O 1
ATOM 701 N N . TYR A 1 88 ? 11.023 0.741 -19.041 1.00 76.00 88 TYR A N 1
ATOM 702 C CA . TYR A 1 88 ? 10.848 0.063 -17.753 1.00 76.00 88 TYR A CA 1
ATOM 703 C C . TYR A 1 88 ? 11.339 0.905 -16.564 1.00 76.00 88 TYR A C 1
ATOM 705 O O . TYR A 1 88 ? 10.706 0.893 -15.509 1.00 76.00 88 TYR A O 1
ATOM 713 N N . ALA A 1 89 ? 12.413 1.686 -16.734 1.00 78.06 89 ALA A N 1
ATOM 714 C CA . ALA A 1 89 ? 12.943 2.557 -15.681 1.00 78.06 89 ALA A CA 1
ATOM 715 C C . ALA A 1 89 ? 11.951 3.667 -15.294 1.00 78.06 89 ALA A C 1
ATOM 717 O O . ALA A 1 89 ? 11.677 3.883 -14.113 1.00 78.06 89 ALA A O 1
ATOM 718 N N . LEU A 1 90 ? 11.361 4.332 -16.292 1.00 79.94 90 LEU A N 1
ATOM 719 C CA . LEU A 1 90 ? 10.395 5.407 -16.070 1.00 79.94 90 LEU A CA 1
ATOM 720 C C . LEU A 1 90 ? 9.093 4.868 -15.460 1.00 79.94 90 LEU A C 1
ATOM 722 O O . LEU A 1 90 ? 8.550 5.465 -14.530 1.00 79.94 90 LEU A O 1
ATOM 726 N N . GLY A 1 91 ? 8.637 3.701 -15.926 1.00 81.62 91 GLY A N 1
ATOM 727 C CA . GLY A 1 91 ? 7.491 3.003 -15.344 1.00 81.62 91 GLY A CA 1
ATOM 728 C C . GLY A 1 91 ? 7.707 2.598 -13.886 1.00 81.62 91 GLY A C 1
ATOM 729 O O . GLY A 1 91 ? 6.807 2.767 -13.066 1.00 81.62 91 GLY A O 1
ATOM 730 N N . MET A 1 92 ? 8.907 2.129 -13.529 1.00 85.44 92 MET A N 1
ATOM 731 C CA . MET A 1 92 ? 9.245 1.779 -12.146 1.00 85.44 92 MET A CA 1
ATOM 732 C C . MET A 1 92 ? 9.202 3.006 -11.227 1.00 85.44 92 MET A C 1
ATOM 734 O O . MET A 1 92 ? 8.574 2.958 -10.170 1.00 85.44 92 MET A O 1
ATOM 738 N N . ILE A 1 93 ? 9.806 4.122 -11.646 1.00 88.31 93 ILE A N 1
ATOM 739 C CA . ILE A 1 93 ? 9.809 5.375 -10.875 1.00 88.31 93 ILE A CA 1
ATOM 740 C C . ILE A 1 93 ? 8.379 5.910 -10.711 1.00 88.31 93 ILE A C 1
ATOM 742 O O . ILE A 1 93 ? 7.977 6.269 -9.602 1.00 88.31 93 ILE A O 1
ATOM 746 N N . GLY A 1 94 ? 7.589 5.907 -11.790 1.00 85.44 94 GLY A N 1
ATOM 747 C CA . GLY A 1 94 ? 6.189 6.333 -11.762 1.00 85.44 94 GLY A CA 1
ATOM 748 C C . GLY A 1 94 ? 5.314 5.456 -10.862 1.00 85.44 94 GLY A C 1
ATOM 749 O O . GLY A 1 94 ? 4.518 5.974 -10.080 1.00 85.44 94 GLY A O 1
ATOM 750 N N . GLY A 1 95 ? 5.503 4.134 -10.912 1.00 87.06 95 GLY A N 1
ATOM 751 C CA . GLY A 1 95 ? 4.813 3.185 -10.037 1.00 87.06 95 GLY A CA 1
ATOM 752 C C . GLY A 1 95 ? 5.134 3.411 -8.558 1.00 87.06 95 GLY A C 1
ATOM 753 O O . GLY A 1 95 ? 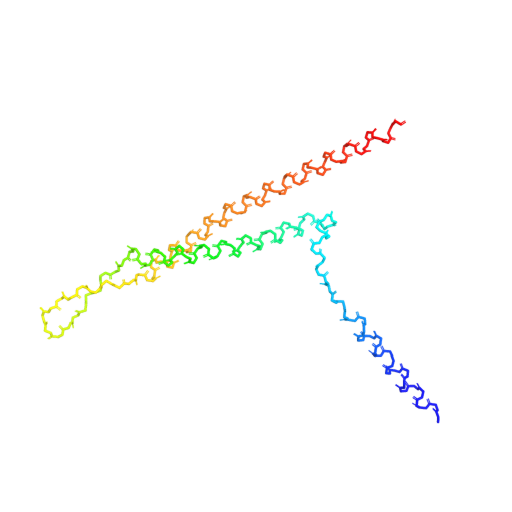4.216 3.461 -7.737 1.00 87.06 95 GLY A O 1
ATOM 754 N N . ILE A 1 96 ? 6.412 3.617 -8.216 1.00 90.44 96 ILE A N 1
ATOM 755 C CA . ILE A 1 96 ? 6.849 3.897 -6.838 1.00 90.44 96 ILE A CA 1
ATOM 756 C C . ILE A 1 96 ? 6.221 5.198 -6.323 1.00 90.44 96 ILE A C 1
ATOM 758 O O . ILE A 1 96 ? 5.650 5.210 -5.233 1.00 90.44 96 ILE A O 1
ATOM 762 N N . LEU A 1 97 ? 6.269 6.279 -7.107 1.00 91.50 97 LEU A N 1
ATOM 763 C CA . LEU A 1 97 ? 5.636 7.553 -6.747 1.00 91.50 97 LEU A CA 1
ATOM 764 C C . LEU A 1 97 ? 4.135 7.389 -6.485 1.00 91.50 97 LEU A C 1
ATOM 766 O O . LEU A 1 97 ? 3.629 7.857 -5.464 1.00 91.50 97 LEU A O 1
ATOM 770 N N . PHE A 1 98 ? 3.435 6.672 -7.364 1.00 89.94 98 PHE A N 1
ATOM 771 C CA . PHE A 1 98 ? 2.009 6.403 -7.205 1.00 89.94 98 PHE A CA 1
ATOM 772 C C . PHE A 1 98 ? 1.707 5.573 -5.948 1.00 89.94 98 PHE A C 1
ATOM 774 O O . PHE A 1 98 ? 0.766 5.882 -5.216 1.00 89.94 98 PHE A O 1
ATOM 781 N N . PHE A 1 99 ? 2.541 4.574 -5.638 1.00 90.75 99 PHE A N 1
ATOM 782 C CA . PHE A 1 99 ? 2.416 3.780 -4.413 1.00 90.75 99 PHE A CA 1
ATOM 783 C C . PHE A 1 99 ? 2.473 4.654 -3.157 1.00 90.75 99 PHE A C 1
ATOM 785 O O . PHE A 1 99 ? 1.630 4.506 -2.273 1.00 90.75 99 PHE A O 1
ATOM 792 N N . PHE A 1 100 ? 3.419 5.597 -3.087 1.00 91.38 100 PHE A N 1
ATOM 793 C CA . PHE A 1 100 ? 3.524 6.516 -1.951 1.00 91.38 100 PHE A CA 1
ATOM 794 C C . PHE A 1 100 ? 2.271 7.379 -1.784 1.00 91.38 100 PHE A C 1
ATOM 796 O O . PHE A 1 100 ? 1.776 7.520 -0.666 1.00 91.38 100 PHE A O 1
ATOM 803 N N . VAL A 1 101 ? 1.723 7.913 -2.877 1.00 92.00 101 VAL A N 1
ATOM 804 C CA . VAL A 1 101 ? 0.489 8.712 -2.830 1.00 92.00 101 VAL A CA 1
ATOM 805 C C . VAL A 1 101 ? -0.685 7.870 -2.324 1.00 92.00 101 VAL A C 1
ATOM 807 O O . VAL A 1 101 ? -1.388 8.289 -1.402 1.00 92.00 101 VAL A O 1
ATOM 810 N N . CYS A 1 102 ? -0.865 6.657 -2.854 1.00 90.81 102 CYS A N 1
ATOM 811 C CA . CYS A 1 102 ? -1.897 5.736 -2.381 1.00 90.81 102 CYS A CA 1
ATOM 812 C C . CYS A 1 102 ? -1.724 5.381 -0.900 1.00 90.81 102 CYS A C 1
ATOM 814 O O . CYS A 1 102 ? -2.710 5.361 -0.169 1.00 90.81 102 CYS A O 1
ATOM 816 N N . MET A 1 103 ? -0.492 5.153 -0.439 1.00 89.50 103 MET A N 1
ATOM 817 C CA . MET A 1 103 ? -0.197 4.865 0.968 1.00 89.50 103 MET A CA 1
ATOM 818 C C . MET A 1 103 ? -0.560 6.033 1.890 1.00 89.50 103 MET A C 1
ATOM 820 O O . MET A 1 103 ? -1.099 5.802 2.972 1.00 89.50 103 MET A O 1
ATOM 824 N N . ILE A 1 104 ? -0.311 7.278 1.472 1.00 91.44 104 ILE A N 1
ATOM 825 C CA . ILE A 1 104 ? -0.695 8.473 2.240 1.00 91.44 104 ILE A CA 1
ATOM 826 C C . ILE A 1 104 ? -2.220 8.557 2.364 1.00 91.44 104 ILE A C 1
ATOM 828 O O . ILE A 1 104 ? -2.738 8.700 3.472 1.00 91.44 104 ILE A O 1
ATOM 832 N N . ILE A 1 105 ? -2.940 8.413 1.248 1.00 91.31 105 ILE A N 1
ATOM 833 C CA . ILE A 1 105 ? -4.411 8.441 1.234 1.00 91.31 105 ILE A CA 1
ATOM 834 C C . ILE A 1 105 ? -4.977 7.295 2.081 1.00 91.31 105 ILE A C 1
ATOM 836 O O . ILE A 1 105 ? -5.889 7.501 2.880 1.00 91.31 105 ILE A O 1
ATOM 840 N N . TRP A 1 106 ? -4.413 6.094 1.953 1.00 90.06 106 TRP A N 1
ATOM 841 C CA . TRP A 1 106 ? -4.850 4.932 2.718 1.00 90.06 106 TRP A CA 1
ATOM 842 C C . TRP A 1 106 ? -4.632 5.118 4.219 1.00 90.06 106 TRP A C 1
ATOM 844 O O . TRP A 1 106 ? -5.516 4.816 5.019 1.00 90.06 106 TRP A O 1
ATOM 854 N N . LYS A 1 107 ? -3.486 5.680 4.615 1.00 88.38 107 LYS A N 1
ATOM 855 C CA . LYS A 1 107 ? -3.200 5.995 6.017 1.00 88.38 107 LYS A CA 1
ATOM 856 C C . LYS A 1 107 ? -4.221 6.982 6.593 1.00 88.38 107 LYS A C 1
ATOM 858 O O . LYS A 1 107 ? -4.713 6.750 7.695 1.00 88.38 107 LYS A O 1
ATOM 863 N N . LEU A 1 108 ? -4.585 8.021 5.837 1.00 90.31 108 LEU A N 1
ATOM 864 C CA . LEU A 1 108 ? -5.627 8.977 6.237 1.00 90.31 108 LEU A CA 1
ATOM 865 C C . LEU A 1 108 ? -6.986 8.288 6.437 1.00 90.31 108 LEU A C 1
ATOM 867 O O . LEU A 1 108 ? -7.675 8.559 7.419 1.00 90.31 108 LEU A O 1
ATOM 871 N N . LEU A 1 109 ? -7.356 7.355 5.554 1.00 89.31 109 LEU A N 1
ATOM 872 C CA . LEU A 1 109 ? -8.582 6.564 5.707 1.00 89.31 109 LEU A CA 1
ATOM 873 C C . LEU A 1 109 ? -8.546 5.666 6.953 1.00 89.31 109 LEU A C 1
ATOM 875 O O . LEU A 1 109 ? -9.556 5.551 7.646 1.00 89.31 109 LEU A O 1
ATOM 879 N N . CYS A 1 110 ? -7.400 5.056 7.274 1.00 87.06 110 CYS A N 1
ATOM 880 C CA . CYS A 1 110 ? -7.250 4.255 8.491 1.00 87.06 110 CYS A CA 1
ATOM 881 C C . CYS A 1 110 ? -7.412 5.092 9.770 1.00 87.06 110 CYS A C 1
ATOM 883 O O . CYS A 1 110 ? -8.060 4.637 10.714 1.00 87.06 110 CYS A O 1
ATOM 885 N N . GLU A 1 111 ? -6.854 6.305 9.808 1.00 88.50 111 GLU A N 1
ATOM 886 C CA . GLU A 1 111 ? -7.023 7.225 10.942 1.00 88.50 111 GLU A CA 1
ATOM 887 C C . GLU A 1 111 ? -8.482 7.677 11.091 1.00 88.50 111 GLU A C 1
ATOM 889 O O . GLU A 1 111 ? -9.023 7.664 12.200 1.00 88.50 111 GLU A O 1
ATOM 894 N N . LEU A 1 112 ? -9.155 7.988 9.977 1.00 88.44 112 LEU A N 1
ATOM 895 C CA . LEU A 1 112 ? -10.577 8.334 9.980 1.00 88.44 112 LEU A CA 1
ATOM 896 C C . LEU A 1 112 ? -11.436 7.183 10.526 1.00 88.44 112 LEU A C 1
ATOM 898 O O . LEU A 1 112 ? -12.329 7.405 11.343 1.00 88.44 112 LEU A O 1
ATOM 902 N N . LEU A 1 113 ? -11.145 5.948 10.111 1.00 87.88 113 LEU A N 1
ATOM 903 C CA . LEU A 1 113 ? -11.877 4.764 10.554 1.00 87.88 113 LEU A CA 1
ATOM 904 C C . LEU A 1 113 ? -11.733 4.530 12.067 1.00 87.88 113 LEU A C 1
ATOM 906 O O . LEU A 1 113 ? -12.718 4.210 12.734 1.00 87.88 113 LEU A O 1
ATOM 910 N N . LEU A 1 114 ? -10.532 4.730 12.624 1.00 84.81 114 LEU A N 1
ATOM 911 C CA . LEU A 1 114 ? -10.302 4.661 14.072 1.00 84.81 114 LEU A CA 1
ATOM 912 C C . LEU A 1 114 ? -11.143 5.687 14.832 1.00 84.81 114 LEU A C 1
ATOM 914 O O . LEU A 1 114 ? -11.758 5.347 15.841 1.00 84.81 114 LEU A O 1
ATOM 918 N N . LEU A 1 115 ? -11.199 6.920 14.333 1.00 87.50 115 LEU A N 1
ATOM 919 C CA . LEU A 1 115 ? -11.947 8.001 14.969 1.00 87.50 115 LEU A CA 1
ATOM 920 C C . LEU A 1 115 ? -13.458 7.720 14.973 1.00 87.50 115 LEU A C 1
ATOM 922 O O . LEU A 1 115 ? -14.134 7.950 15.978 1.00 87.50 115 LEU A O 1
ATOM 926 N N . VAL A 1 116 ? -13.980 7.140 13.886 1.00 87.50 116 VAL A N 1
ATOM 927 C CA . VAL A 1 116 ? -15.375 6.680 13.816 1.00 87.50 116 VAL A CA 1
ATOM 928 C C . VAL A 1 116 ? -15.640 5.587 14.852 1.00 87.50 116 VAL A C 1
ATOM 930 O O . VAL A 1 116 ? -16.608 5.696 15.606 1.00 87.50 116 VAL A O 1
ATOM 933 N N . PHE A 1 117 ? -14.776 4.572 14.954 1.00 85.62 117 PHE A N 1
ATOM 934 C CA . PHE A 1 117 ? -14.945 3.512 15.953 1.00 85.62 117 PHE A CA 1
ATOM 935 C C . PHE A 1 117 ? -14.897 4.028 17.395 1.00 85.62 117 PHE A C 1
ATOM 937 O O . PHE A 1 117 ? -15.711 3.598 18.214 1.00 85.62 117 PHE A O 1
ATOM 944 N N . GLU A 1 118 ? -13.997 4.962 17.699 1.00 85.62 118 GLU A N 1
ATOM 945 C CA . GLU A 1 118 ? -13.913 5.591 19.021 1.00 85.62 118 GLU A CA 1
ATOM 946 C C . GLU A 1 118 ? -15.213 6.339 19.356 1.00 85.62 118 GLU A C 1
ATOM 948 O O . GLU A 1 118 ? -15.798 6.143 20.422 1.00 85.62 118 GLU A O 1
ATOM 953 N N . SER A 1 119 ? -15.735 7.128 18.410 1.00 85.75 119 SER A N 1
ATOM 954 C CA . SER A 1 119 ? -16.994 7.857 18.608 1.00 85.75 119 SER A CA 1
ATOM 955 C C . SER A 1 119 ? -18.195 6.926 18.819 1.00 85.75 119 SER A C 1
ATOM 957 O O . SER A 1 119 ? -19.019 7.179 19.701 1.00 85.75 119 SER A O 1
ATOM 959 N N . LEU A 1 120 ? -18.271 5.811 18.079 1.00 86.62 120 LEU A N 1
ATOM 960 C CA . LEU A 1 120 ? -19.310 4.799 18.277 1.00 86.62 120 LEU A CA 1
ATOM 961 C C . LEU A 1 120 ? -19.206 4.152 19.659 1.00 86.62 120 LEU A C 1
ATOM 963 O O . LEU A 1 120 ? -20.231 3.929 20.304 1.00 86.62 120 LEU A O 1
ATOM 967 N N . ARG A 1 121 ? -17.987 3.860 20.124 1.00 83.56 121 ARG A N 1
ATOM 968 C CA . ARG A 1 121 ? -17.763 3.266 21.445 1.00 83.56 121 ARG A CA 1
ATOM 969 C C . ARG A 1 121 ? -18.281 4.186 22.553 1.00 83.56 121 ARG A C 1
ATOM 971 O O . ARG A 1 121 ? -19.034 3.720 23.405 1.00 83.56 121 ARG A O 1
ATOM 978 N N . ILE A 1 122 ? -17.949 5.479 22.499 1.00 86.44 122 ILE A N 1
ATOM 979 C CA . ILE A 1 122 ? -18.434 6.486 23.460 1.00 86.44 122 ILE A CA 1
ATOM 980 C C . ILE A 1 122 ? -19.965 6.584 23.419 1.00 86.44 122 ILE A C 1
ATOM 982 O O . ILE A 1 122 ? -20.619 6.620 24.462 1.00 86.44 122 ILE A O 1
ATOM 986 N N . TYR A 1 123 ? -20.556 6.585 22.221 1.00 85.94 123 TYR A N 1
ATOM 987 C CA . TYR A 1 123 ? -22.009 6.641 22.063 1.00 85.94 123 TYR A CA 1
ATOM 988 C C . TYR A 1 123 ? -22.711 5.433 22.704 1.00 85.94 123 TYR A C 1
ATOM 990 O O . TYR A 1 123 ? -23.666 5.610 23.464 1.00 85.94 123 TYR A O 1
ATOM 998 N N . ILE A 1 124 ? -22.217 4.218 22.453 1.00 86.50 124 ILE A N 1
ATOM 999 C CA . ILE A 1 124 ? -22.781 2.984 23.020 1.00 86.50 124 ILE A CA 1
ATOM 1000 C C . ILE A 1 124 ? -22.690 2.997 24.550 1.00 86.50 124 ILE A C 1
ATOM 1002 O O . ILE A 1 124 ? -23.673 2.672 25.219 1.00 86.50 124 ILE A O 1
ATOM 1006 N N . ASP A 1 125 ? -21.550 3.412 25.103 1.00 84.19 125 ASP A N 1
ATOM 1007 C CA . ASP A 1 125 ? -21.338 3.450 26.552 1.00 84.19 125 ASP A CA 1
ATOM 1008 C C . ASP A 1 125 ? -22.264 4.471 27.236 1.00 84.19 125 ASP A C 1
ATOM 1010 O O . ASP A 1 125 ? -22.935 4.167 28.226 1.00 84.19 125 ASP A O 1
ATOM 1014 N N . SER A 1 126 ? -22.425 5.651 26.623 1.00 83.00 126 SER A N 1
ATOM 1015 C CA . SER A 1 126 ? -23.339 6.692 27.112 1.00 83.00 126 SER A CA 1
ATOM 1016 C C . SER A 1 126 ? -24.809 6.253 27.130 1.00 83.00 126 SER A C 1
ATOM 1018 O O . SER A 1 126 ? -25.569 6.656 28.013 1.00 83.00 126 SER A O 1
ATOM 1020 N N . LYS A 1 127 ? -25.220 5.404 26.177 1.00 81.12 127 LYS A N 1
ATOM 1021 C CA . LYS A 1 127 ? -26.581 4.858 26.125 1.00 81.12 127 LYS A CA 1
ATOM 1022 C C . LYS A 1 127 ? -26.798 3.824 27.231 1.00 81.12 127 LYS A C 1
ATOM 1024 O O . LYS A 1 127 ? -27.842 3.835 27.877 1.00 81.12 127 LYS A O 1
ATOM 1029 N N . LYS A 1 128 ? -25.795 2.981 27.485 1.00 74.94 128 LYS A N 1
ATOM 1030 C CA . LYS A 1 128 ? -25.852 1.910 28.488 1.00 74.94 128 LYS A CA 1
ATOM 1031 C C . LYS A 1 128 ? -25.989 2.441 29.920 1.00 74.94 128 LYS A C 1
ATOM 1033 O O . LYS A 1 128 ? -26.674 1.827 30.728 1.00 74.94 128 LYS A O 1
ATOM 1038 N N . MET A 1 129 ? -25.393 3.598 30.227 1.00 67.06 129 MET A N 1
ATOM 1039 C CA . MET A 1 129 ? -25.542 4.231 31.547 1.00 67.06 129 MET A CA 1
ATOM 1040 C C . MET A 1 129 ? -26.939 4.815 31.797 1.00 67.06 129 MET A C 1
ATOM 1042 O O . MET A 1 129 ? -27.363 4.886 32.947 1.00 67.06 129 MET A O 1
ATOM 1046 N N . LYS A 1 130 ? -27.668 5.216 30.747 1.00 65.56 130 LYS A N 1
ATOM 1047 C CA . LYS A 1 130 ? -29.031 5.751 30.894 1.00 65.56 130 LYS A CA 1
ATOM 1048 C C . LYS A 1 130 ? -30.062 4.671 31.217 1.00 65.56 130 LYS A C 1
ATOM 1050 O O . LYS A 1 130 ? -30.955 4.938 32.002 1.00 65.56 130 LYS A O 1
ATOM 1055 N N . GLU A 1 131 ? -29.912 3.461 30.681 1.00 61.50 131 GLU A N 1
ATOM 1056 C CA . GLU A 1 131 ? -30.842 2.347 30.943 1.00 61.50 131 GLU A CA 1
ATOM 1057 C C . GLU A 1 131 ? -30.707 1.735 32.350 1.00 61.50 131 GLU A C 1
ATOM 1059 O O . GLU A 1 131 ? -31.570 0.966 32.749 1.00 61.50 131 GLU A O 1
ATOM 1064 N N . HIS A 1 132 ? -29.647 2.048 33.107 1.00 57.78 132 HIS A N 1
ATOM 1065 C CA . HIS A 1 132 ? -29.421 1.480 34.445 1.00 57.78 132 HIS A CA 1
ATOM 1066 C C . HIS A 1 132 ? -29.800 2.427 35.604 1.00 57.78 132 HIS A C 1
ATOM 1068 O O . HIS A 1 132 ? -29.601 2.065 36.764 1.00 57.78 132 HIS A O 1
ATOM 1074 N N . SER A 1 133 ? -30.296 3.636 35.299 1.00 55.97 133 SER A N 1
ATOM 1075 C CA . SER A 1 133 ? -30.816 4.619 36.273 1.00 55.97 133 SER A CA 1
ATOM 1076 C C . SER A 1 133 ? -32.346 4.735 36.295 1.00 55.97 133 SER A C 1
ATOM 1078 O O . SER A 1 133 ? -32.857 5.503 37.109 1.00 55.97 133 SER A O 1
ATOM 1080 N N . ASP A 1 134 ? -33.046 3.988 35.439 1.00 47.38 134 ASP A N 1
ATOM 1081 C CA . ASP A 1 134 ? -34.501 3.776 35.492 1.00 47.38 134 ASP A CA 1
ATOM 1082 C C . ASP A 1 134 ? -34.807 2.409 36.132 1.00 47.38 134 ASP A C 1
ATOM 1084 O O . ASP A 1 134 ? -35.827 2.305 36.853 1.00 47.38 134 ASP A O 1
#

Radius of gyration: 30.08 Å; chains: 1; bounding box: 60×64×80 Å

Sequence (134 aa):
MRRLILSVHNLNILRMYILSKNDNKMINWFALGESDSKQLVTWVFYAGLAIALYYSYIFGKAISVLLPTTITESTGFHTYSSVEAPNYALGMIGGILFFFVCMIIWKLLCELLLLVFESLRIYIDSKKMKEHSD

Secondary structure (DSSP, 8-state):
-HHHHHHHHHHHHHHHHHHHT-------TTGGGTS-HHHHHHHHHHHHHHHHHHHHHHHHHHHHHHSEEEEEEEETTTEEEEEEEE-HHHHHHHHHHHHHHHHHHHHHHHHHHHHHHHHHHHHHHHHHHHTT--